Protein AF-A0A223I1V6-F1 (afdb_monomer_lite)

Organism: Thermoanaerobacterium thermosaccharolyticum (NCBI:txid1517)

Structure (mmCIF, N/CA/C/O backbone):
data_AF-A0A223I1V6-F1
#
_entry.id   AF-A0A223I1V6-F1
#
loop_
_atom_site.group_PDB
_atom_site.id
_atom_site.type_symbol
_atom_site.label_atom_id
_atom_site.label_alt_id
_atom_site.label_comp_id
_atom_site.label_asym_id
_atom_site.label_entity_id
_atom_site.label_seq_id
_atom_site.pdbx_PDB_ins_code
_atom_site.Cartn_x
_atom_site.Cartn_y
_atom_site.Cartn_z
_atom_site.occupancy
_atom_site.B_iso_or_equiv
_atom_site.auth_seq_id
_atom_site.auth_comp_id
_atom_site.auth_asym_id
_atom_site.auth_atom_id
_atom_site.pdbx_PDB_model_num
ATOM 1 N N . MET A 1 1 ? -6.785 -16.639 -18.959 1.00 55.34 1 MET A N 1
ATOM 2 C CA . MET A 1 1 ? -6.952 -15.515 -18.009 1.00 55.34 1 MET A CA 1
ATOM 3 C C . MET A 1 1 ? -5.545 -15.201 -17.573 1.00 55.34 1 MET A C 1
ATOM 5 O O . MET A 1 1 ? -5.019 -15.918 -16.737 1.00 55.34 1 MET A O 1
ATOM 9 N N . ASP A 1 2 ? -4.921 -14.211 -18.206 1.00 86.56 2 ASP A N 1
ATOM 10 C CA . ASP A 1 2 ? -3.455 -14.064 -18.167 1.00 86.56 2 ASP A CA 1
ATOM 11 C C . ASP A 1 2 ? -3.042 -12.853 -17.319 1.00 86.56 2 ASP A C 1
ATOM 13 O O . ASP A 1 2 ? -1.962 -12.291 -17.473 1.00 86.56 2 ASP A O 1
ATOM 17 N N . ARG A 1 3 ? -3.952 -12.388 -16.456 1.00 88.38 3 ARG A N 1
ATOM 18 C CA . ARG A 1 3 ? -3.761 -11.216 -15.604 1.00 88.38 3 ARG A CA 1
ATOM 19 C C . ARG A 1 3 ? -4.203 -11.534 -14.176 1.00 88.38 3 ARG A C 1
ATOM 21 O O . ARG A 1 3 ? -5.246 -12.173 -14.017 1.00 88.38 3 ARG A O 1
ATOM 28 N N . PRO A 1 4 ? -3.454 -11.076 -13.160 1.00 91.50 4 PRO A N 1
ATOM 29 C CA . PRO A 1 4 ? -3.831 -11.264 -11.767 1.00 91.50 4 PRO A CA 1
ATOM 30 C C . PRO A 1 4 ? -5.114 -10.496 -11.430 1.00 91.50 4 PRO A C 1
ATOM 32 O O . PRO A 1 4 ? -5.405 -9.445 -12.009 1.00 91.50 4 PRO A O 1
ATOM 35 N N . TYR A 1 5 ? -5.864 -11.013 -10.459 1.00 94.25 5 TYR A N 1
ATOM 36 C CA . TYR A 1 5 ? -6.953 -10.281 -9.821 1.00 94.25 5 TYR A CA 1
ATOM 37 C C . TYR A 1 5 ? -6.366 -9.235 -8.865 1.00 94.25 5 TYR A C 1
ATOM 39 O O . TYR A 1 5 ? -5.538 -9.568 -8.020 1.00 94.25 5 TYR A O 1
ATOM 47 N N . ILE A 1 6 ? -6.766 -7.969 -9.010 1.00 94.69 6 ILE A N 1
ATOM 48 C CA . ILE A 1 6 ? -6.180 -6.849 -8.262 1.00 94.69 6 ILE A CA 1
ATOM 49 C C . ILE A 1 6 ? -7.188 -6.290 -7.262 1.00 94.69 6 ILE A C 1
ATOM 51 O O . ILE A 1 6 ? -8.289 -5.891 -7.638 1.00 94.69 6 ILE A O 1
ATOM 55 N N . ILE A 1 7 ? -6.769 -6.191 -5.999 1.00 95.81 7 ILE A N 1
ATOM 56 C CA . ILE A 1 7 ? -7.510 -5.524 -4.926 1.00 95.81 7 ILE A CA 1
ATOM 57 C C . ILE A 1 7 ? -6.799 -4.209 -4.602 1.00 95.81 7 ILE A C 1
ATOM 59 O O . ILE A 1 7 ? -5.631 -4.203 -4.219 1.00 95.81 7 ILE A O 1
ATOM 63 N N . CYS A 1 8 ? -7.505 -3.086 -4.739 1.00 94.44 8 CYS A N 1
ATOM 64 C CA . CYS A 1 8 ? -7.019 -1.786 -4.284 1.00 94.44 8 CYS A CA 1
ATOM 65 C C . CYS A 1 8 ? -7.515 -1.539 -2.852 1.00 94.44 8 CYS A C 1
ATOM 67 O O . CYS A 1 8 ? -8.685 -1.224 -2.645 1.00 94.44 8 CYS A O 1
ATOM 69 N N . HIS A 1 9 ? -6.633 -1.713 -1.867 1.00 95.19 9 HIS A N 1
ATOM 70 C CA . HIS A 1 9 ? -6.927 -1.519 -0.444 1.00 95.19 9 HIS A CA 1
ATOM 71 C C . HIS A 1 9 ? -6.195 -0.282 0.074 1.00 95.19 9 HIS A C 1
ATOM 73 O O . HIS A 1 9 ? -4.973 -0.208 -0.021 1.00 95.19 9 HIS A O 1
ATOM 79 N N . MET A 1 10 ? -6.932 0.701 0.591 1.00 92.62 10 MET A N 1
ATOM 80 C CA . MET A 1 10 ? -6.388 1.995 1.018 1.00 92.62 10 MET A CA 1
ATOM 81 C C . MET A 1 10 ? -7.051 2.467 2.314 1.00 92.62 10 MET A C 1
ATOM 83 O O . MET A 1 10 ? -8.208 2.150 2.579 1.00 92.62 10 MET A O 1
ATOM 87 N N . VAL A 1 11 ? -6.324 3.273 3.090 1.00 91.38 11 VAL A N 1
ATOM 88 C CA . VAL A 1 11 ? -6.856 4.045 4.220 1.00 91.38 11 VAL A CA 1
ATOM 89 C C . VAL A 1 11 ? -6.592 5.528 3.975 1.00 91.38 11 VAL A C 1
ATOM 91 O O . VAL A 1 11 ? -5.508 5.911 3.533 1.00 91.38 11 VAL A O 1
ATOM 94 N N . THR A 1 12 ? -7.587 6.367 4.249 1.00 92.25 12 THR A N 1
ATOM 95 C CA . THR A 1 12 ? -7.493 7.821 4.087 1.00 92.25 12 THR A CA 1
ATOM 96 C C . THR A 1 12 ? -8.035 8.530 5.312 1.00 92.25 12 THR A C 1
ATOM 98 O O . THR A 1 12 ? -9.007 8.084 5.922 1.00 92.25 12 THR A O 1
ATOM 101 N N . SER A 1 13 ? -7.450 9.675 5.641 1.00 91.25 13 SER A N 1
ATOM 102 C CA . SER A 1 13 ? -8.062 10.626 6.565 1.00 91.25 13 SER A CA 1
ATOM 103 C C . SER A 1 13 ? -9.328 11.258 5.967 1.00 91.25 13 SER A C 1
ATOM 105 O O . SER A 1 13 ? -9.585 11.173 4.765 1.00 91.25 13 SER A O 1
ATOM 107 N N . LEU A 1 14 ? -10.113 11.940 6.808 1.00 91.25 14 LEU A N 1
ATOM 108 C CA . LEU A 1 14 ? -11.336 12.634 6.382 1.00 91.25 14 LEU A CA 1
ATOM 109 C C . LEU A 1 14 ? -11.073 13.763 5.372 1.00 91.25 14 LEU A C 1
ATOM 111 O O . LEU A 1 14 ? -11.934 14.053 4.550 1.00 91.25 14 LEU A O 1
ATOM 115 N N . ASP A 1 15 ? -9.887 14.377 5.409 1.00 93.25 15 ASP A N 1
ATOM 116 C CA . ASP A 1 15 ? -9.441 15.380 4.434 1.00 93.25 15 ASP A CA 1
ATOM 117 C C . ASP A 1 15 ? -8.784 14.760 3.183 1.00 93.25 15 ASP A C 1
ATOM 119 O O . ASP A 1 15 ? -8.173 15.471 2.388 1.00 93.25 15 ASP A O 1
ATOM 123 N N . GLY A 1 16 ? -8.909 13.442 2.992 1.00 92.12 16 GLY A N 1
ATOM 124 C CA . GLY A 1 16 ? -8.496 12.748 1.771 1.00 92.12 16 GLY A CA 1
ATOM 125 C C . GLY A 1 16 ? -7.001 12.446 1.668 1.00 92.12 16 GLY A C 1
ATOM 126 O O . GLY A 1 16 ? -6.512 12.146 0.579 1.00 92.12 16 GLY A O 1
ATOM 127 N N . LYS A 1 17 ? -6.246 12.506 2.771 1.00 91.50 17 LYS A N 1
ATOM 128 C CA . LYS A 1 17 ? -4.811 12.194 2.759 1.00 91.50 17 LYS A CA 1
ATOM 129 C C . LYS A 1 17 ? -4.574 10.701 2.970 1.00 91.50 17 LYS A C 1
ATOM 131 O O . LYS A 1 17 ? -5.106 10.101 3.898 1.00 91.50 17 LYS A O 1
ATOM 136 N N . VAL A 1 18 ? -3.710 10.125 2.135 1.00 90.94 18 VAL A N 1
ATOM 137 C CA . VAL A 1 18 ? -3.237 8.725 2.232 1.00 90.94 18 VAL A CA 1
ATOM 138 C C . VAL A 1 18 ? -1.975 8.576 3.089 1.00 90.94 18 VAL A C 1
ATOM 140 O O . VAL A 1 18 ? -1.570 7.472 3.431 1.00 90.94 18 VAL A O 1
ATOM 143 N N . THR A 1 19 ? -1.327 9.692 3.427 1.00 88.81 19 THR A N 1
ATOM 144 C CA . THR A 1 19 ? -0.132 9.742 4.273 1.00 88.81 19 THR A CA 1
ATOM 145 C C . THR A 1 19 ? -0.178 10.977 5.165 1.00 88.81 19 THR A C 1
ATOM 147 O O . THR A 1 19 ? -0.828 11.970 4.830 1.00 88.81 19 THR A O 1
ATOM 150 N N . GLY A 1 20 ? 0.504 10.927 6.305 1.00 88.31 20 GLY A N 1
ATOM 151 C CA . GLY A 1 20 ? 0.630 12.055 7.221 1.00 88.31 20 GLY A CA 1
ATOM 152 C C . GLY A 1 20 ? 0.592 11.646 8.687 1.00 88.31 20 GLY A C 1
ATOM 153 O O . GLY A 1 20 ? 0.598 10.466 9.032 1.00 88.31 20 GLY A O 1
ATOM 154 N N . GLU A 1 21 ? 0.527 12.650 9.558 1.00 87.81 21 GLU A N 1
ATOM 155 C CA . GLU A 1 21 ? 0.642 12.476 11.011 1.00 87.81 21 GLU A CA 1
ATOM 156 C C . GLU A 1 21 ? -0.452 11.594 11.620 1.00 87.81 21 GLU A C 1
ATOM 158 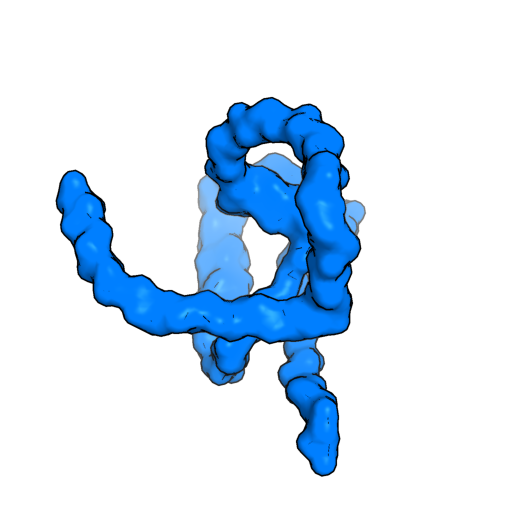O O . GLU A 1 21 ? -0.221 10.959 12.645 1.00 87.81 21 GLU A O 1
ATOM 163 N N . PHE A 1 22 ? -1.621 11.481 10.981 1.00 88.31 22 PHE A N 1
ATOM 164 C CA . PHE A 1 22 ? -2.681 10.592 11.462 1.00 88.31 22 PHE A CA 1
ATOM 165 C C . PHE A 1 22 ?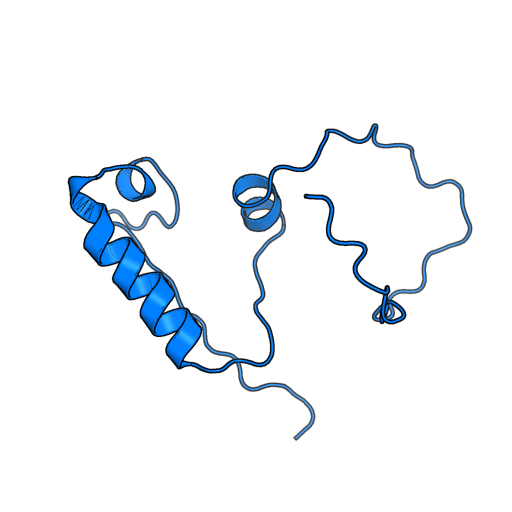 -2.226 9.122 11.523 1.00 88.31 22 PHE A C 1
ATOM 167 O O . PHE A 1 22 ? -2.625 8.403 12.429 1.00 88.31 22 PHE A O 1
ATOM 174 N N . LEU A 1 23 ? -1.317 8.682 10.645 1.00 87.81 23 LEU A N 1
ATOM 175 C CA . LEU A 1 23 ? -0.772 7.321 10.696 1.00 87.81 23 LEU A CA 1
ATOM 176 C C . LEU A 1 23 ? 0.098 7.069 11.941 1.00 87.81 23 LEU A C 1
ATOM 178 O O . LEU A 1 23 ? 0.338 5.919 12.295 1.00 87.81 23 LEU A O 1
ATOM 182 N N . LYS A 1 24 ? 0.581 8.131 12.600 1.00 86.38 24 LYS A N 1
ATOM 183 C CA . LYS A 1 24 ? 1.491 8.066 13.756 1.00 86.38 24 LYS A CA 1
ATOM 184 C C . LYS A 1 24 ? 0.790 8.313 15.091 1.00 86.38 24 LYS A C 1
ATOM 186 O O . LYS A 1 24 ? 1.394 8.122 16.145 1.00 86.38 24 LYS A O 1
ATOM 191 N N . LYS A 1 25 ? -0.463 8.770 15.071 1.00 90.19 25 LYS A N 1
ATOM 192 C CA . LYS A 1 25 ? -1.211 9.076 16.292 1.00 90.19 25 LYS A CA 1
ATOM 193 C C . LYS A 1 25 ? -1.701 7.793 16.951 1.00 90.19 25 LYS A C 1
ATOM 195 O O . LYS A 1 25 ? -2.441 7.018 16.349 1.00 90.19 25 LYS A O 1
ATOM 200 N N . SER A 1 26 ? -1.345 7.609 18.220 1.00 92.88 26 SER A N 1
ATOM 201 C CA . SER A 1 26 ? -1.774 6.460 19.030 1.00 92.88 26 SER A CA 1
ATOM 202 C C . SER A 1 26 ? -3.298 6.322 19.099 1.00 92.88 26 SER A C 1
ATOM 204 O O . SER A 1 26 ? -3.811 5.205 19.077 1.00 92.88 26 SER A O 1
ATOM 206 N N . GLU A 1 27 ? -4.016 7.447 19.086 1.00 94.00 27 GLU A N 1
ATOM 207 C CA . GLU A 1 27 ? -5.483 7.546 19.041 1.00 94.00 27 GLU A CA 1
ATOM 208 C C . GLU A 1 27 ? -6.099 6.783 17.856 1.00 94.00 27 GLU A C 1
ATOM 210 O O . GLU A 1 27 ? -7.243 6.341 17.936 1.00 94.00 27 GLU A O 1
ATOM 215 N N . TYR A 1 28 ? -5.347 6.605 16.763 1.00 91.19 28 TYR A N 1
ATOM 216 C CA . TYR A 1 28 ? -5.814 5.945 15.542 1.00 91.19 28 TYR A CA 1
ATOM 217 C C . TYR A 1 28 ? -5.196 4.561 15.316 1.00 91.19 28 TYR A C 1
ATOM 219 O O . TYR A 1 28 ? -5.526 3.904 14.330 1.00 91.19 28 TYR A O 1
ATOM 227 N N . SER A 1 29 ? -4.346 4.090 16.235 1.00 90.81 29 SER A N 1
ATOM 228 C CA . SER A 1 29 ? -3.631 2.807 16.133 1.00 90.81 29 SER A CA 1
ATOM 229 C C . SER A 1 29 ? -4.540 1.626 15.781 1.00 90.81 29 SER A C 1
ATOM 231 O O . SER A 1 29 ? -4.209 0.857 14.883 1.00 90.81 29 SER A O 1
ATOM 233 N N . LYS A 1 30 ? -5.723 1.533 16.400 1.00 94.06 30 LYS A N 1
ATOM 234 C CA . LYS A 1 30 ? -6.700 0.471 16.119 1.00 94.06 30 LYS A CA 1
ATOM 235 C C . LYS A 1 30 ? -7.157 0.452 14.654 1.00 94.06 30 LYS A C 1
ATOM 237 O O . LYS A 1 30 ? -7.259 -0.613 14.058 1.00 94.06 30 LYS A O 1
ATOM 242 N N . PHE A 1 31 ? -7.403 1.617 14.053 1.00 92.25 31 PHE A N 1
ATOM 243 C CA . PHE A 1 31 ? -7.823 1.697 12.648 1.00 92.25 31 PHE A CA 1
ATOM 244 C C . PHE A 1 31 ? -6.694 1.287 11.697 1.00 92.25 31 PHE A C 1
ATOM 246 O O . PHE A 1 31 ? -6.937 0.650 10.673 1.00 92.25 31 PHE A O 1
ATOM 253 N N . ILE A 1 32 ? -5.453 1.624 12.053 1.00 90.50 32 ILE A N 1
ATOM 254 C CA . ILE A 1 32 ? -4.266 1.194 11.311 1.00 90.50 32 ILE A CA 1
ATOM 255 C C . ILE A 1 32 ? -4.075 -0.321 11.427 1.00 90.50 32 ILE A C 1
ATOM 257 O O . ILE A 1 32 ? -3.772 -0.986 10.437 1.00 90.50 32 ILE A O 1
ATOM 261 N N . GLU A 1 33 ? -4.304 -0.891 12.607 1.00 93.44 33 GLU A N 1
ATOM 262 C CA . GLU A 1 33 ? -4.260 -2.337 12.815 1.00 93.44 33 GLU A CA 1
ATOM 263 C C . GLU A 1 33 ? -5.327 -3.065 11.987 1.00 93.44 33 GLU A C 1
ATOM 265 O O . GLU A 1 33 ? -5.006 -4.043 11.310 1.00 93.44 33 GLU A O 1
ATOM 270 N N . ASP A 1 34 ? -6.562 -2.555 11.962 1.00 95.12 34 ASP A N 1
ATOM 271 C CA . ASP A 1 34 ? -7.641 -3.096 11.131 1.00 95.12 34 ASP A CA 1
ATOM 272 C C . ASP A 1 34 ? -7.295 -3.050 9.636 1.00 95.12 34 ASP A C 1
ATOM 274 O O . ASP A 1 34 ? -7.508 -4.035 8.926 1.00 95.12 34 ASP A O 1
ATOM 278 N N . TYR A 1 35 ? -6.687 -1.958 9.158 1.00 93.56 35 TYR A N 1
ATOM 279 C CA . TYR A 1 35 ? -6.196 -1.858 7.781 1.00 93.56 35 TYR A CA 1
ATOM 280 C C . TYR A 1 35 ? -5.210 -2.989 7.443 1.00 93.56 35 TYR A C 1
ATOM 282 O O . TYR A 1 35 ? -5.370 -3.657 6.416 1.00 93.56 35 TYR A O 1
ATOM 290 N N . TYR A 1 36 ? -4.230 -3.253 8.313 1.00 92.31 36 TYR A N 1
ATOM 291 C CA . TYR A 1 36 ? -3.254 -4.325 8.101 1.00 92.31 36 TYR A CA 1
ATOM 292 C C . TYR A 1 36 ? -3.839 -5.727 8.288 1.00 92.31 36 TYR A C 1
ATOM 294 O O . TYR A 1 36 ? -3.410 -6.664 7.612 1.00 92.31 36 TYR A O 1
ATOM 302 N N . ARG A 1 37 ? -4.805 -5.897 9.195 1.00 96.94 37 ARG A N 1
ATOM 303 C CA . ARG A 1 37 ? -5.522 -7.160 9.384 1.00 96.94 37 ARG A CA 1
ATOM 304 C C . ARG A 1 37 ? -6.271 -7.539 8.109 1.00 96.94 37 ARG A C 1
ATOM 306 O O . ARG A 1 37 ? -6.041 -8.627 7.592 1.00 96.94 37 ARG A O 1
ATOM 313 N N . ILE A 1 38 ? -7.061 -6.617 7.560 1.00 96.25 38 ILE A N 1
ATOM 314 C CA . ILE A 1 38 ? -7.805 -6.824 6.309 1.00 96.25 38 ILE A CA 1
ATOM 315 C C . ILE A 1 38 ? -6.846 -7.108 5.144 1.00 96.25 38 ILE A C 1
ATOM 317 O O . ILE A 1 38 ? -7.075 -8.036 4.375 1.00 96.25 38 ILE A O 1
ATOM 321 N N . HIS A 1 39 ? -5.731 -6.369 5.046 1.00 94.38 39 HIS A N 1
ATOM 322 C CA . HIS A 1 39 ? -4.701 -6.627 4.034 1.00 94.38 39 HIS A CA 1
ATOM 323 C C . HIS A 1 39 ? -4.210 -8.086 4.050 1.00 94.38 39 HIS A C 1
ATOM 325 O O . HIS A 1 39 ? -4.082 -8.697 2.991 1.0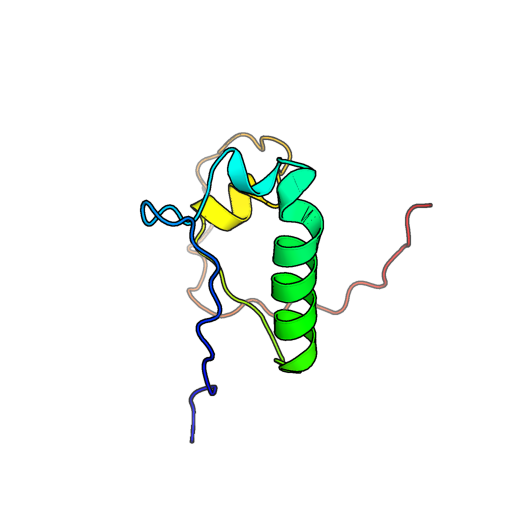0 94.38 39 HIS A O 1
ATOM 331 N N . ARG A 1 40 ? -3.967 -8.649 5.242 1.00 94.88 40 ARG A N 1
ATOM 332 C CA . ARG A 1 40 ? -3.541 -10.049 5.404 1.00 94.88 40 ARG A CA 1
ATOM 333 C C . ARG A 1 40 ? -4.660 -11.045 5.105 1.00 94.88 40 ARG A C 1
ATOM 335 O O . ARG A 1 40 ? -4.393 -12.087 4.517 1.00 94.88 40 ARG A O 1
ATOM 342 N N . GLU A 1 41 ? -5.896 -10.731 5.488 1.00 97.44 41 GLU A N 1
ATOM 343 C CA . GLU A 1 41 ? -7.069 -11.590 5.262 1.00 97.44 41 GLU A CA 1
ATOM 344 C C . GLU A 1 41 ? -7.385 -11.799 3.773 1.00 97.44 41 GLU A C 1
ATOM 346 O O . GLU A 1 41 ? -7.954 -12.830 3.423 1.00 97.44 41 GLU A O 1
ATOM 351 N N . TYR A 1 42 ? -6.970 -10.888 2.883 1.00 95.62 42 TYR A N 1
ATOM 352 C CA . TYR A 1 42 ? -7.113 -11.096 1.437 1.00 95.62 42 TYR A CA 1
ATOM 353 C C . TYR A 1 42 ? -6.331 -12.301 0.904 1.00 95.62 42 TYR A C 1
ATOM 355 O O . TYR A 1 42 ? -6.679 -12.802 -0.162 1.00 95.62 42 TYR A O 1
ATOM 363 N N . GLY A 1 43 ? -5.276 -12.748 1.597 1.00 95.12 43 GLY A N 1
ATOM 364 C CA . GLY A 1 43 ? -4.465 -13.883 1.149 1.00 95.12 43 GLY A CA 1
ATOM 365 C C . GLY A 1 43 ? -3.841 -13.678 -0.236 1.00 95.12 43 GLY A C 1
ATOM 366 O O . GLY A 1 43 ? -3.740 -14.630 -1.001 1.00 95.12 43 GLY A O 1
ATOM 367 N N . ALA A 1 44 ? -3.483 -12.437 -0.581 1.00 94.25 44 ALA A N 1
ATOM 368 C CA . ALA A 1 44 ? -2.915 -12.112 -1.885 1.00 94.25 44 ALA A CA 1
ATOM 369 C C . ALA A 1 44 ? -1.502 -12.698 -2.050 1.00 94.25 44 ALA A C 1
ATOM 371 O O . ALA A 1 44 ? -0.693 -12.648 -1.122 1.00 94.25 44 ALA A O 1
ATOM 372 N N . ASP A 1 45 ? -1.181 -13.164 -3.259 1.00 93.62 45 ASP A N 1
ATOM 373 C CA . ASP A 1 45 ? 0.144 -13.708 -3.598 1.00 93.62 45 ASP A CA 1
ATOM 374 C C . ASP A 1 45 ? 1.254 -12.638 -3.609 1.00 93.62 45 ASP A C 1
ATOM 376 O O . ASP A 1 45 ? 2.442 -12.955 -3.575 1.00 93.62 45 ASP A O 1
ATOM 380 N N . GLY A 1 46 ? 0.879 -11.355 -3.654 1.00 90.88 46 GLY A N 1
ATOM 381 C CA . GLY A 1 46 ? 1.807 -10.231 -3.639 1.00 90.88 46 GLY A CA 1
ATOM 382 C C . GLY A 1 46 ? 1.137 -8.902 -3.299 1.00 90.88 46 GLY A C 1
ATOM 383 O O . GLY A 1 46 ? -0.089 -8.774 -3.307 1.00 90.88 46 GLY A O 1
ATOM 384 N N . PHE A 1 47 ? 1.960 -7.892 -3.014 1.00 91.25 47 PHE A N 1
ATOM 385 C CA . PHE A 1 47 ? 1.524 -6.510 -2.822 1.00 91.25 47 PHE A CA 1
ATOM 386 C C . PHE A 1 47 ? 2.273 -5.588 -3.785 1.00 91.25 47 PHE A C 1
ATOM 388 O O . PHE A 1 47 ? 3.395 -5.876 -4.196 1.00 91.25 47 PHE A O 1
ATOM 395 N N . LEU A 1 48 ? 1.650 -4.464 -4.132 1.00 92.12 48 LEU A N 1
ATOM 396 C CA . LEU A 1 48 ? 2.257 -3.432 -4.962 1.00 92.12 48 LEU A CA 1
ATOM 397 C C . LEU A 1 48 ? 2.073 -2.066 -4.302 1.00 92.12 48 LEU A C 1
ATOM 399 O O . LEU A 1 48 ? 1.019 -1.770 -3.741 1.00 92.12 48 LEU A O 1
ATOM 403 N N . CYS A 1 49 ? 3.092 -1.219 -4.382 1.00 91.88 49 CYS A N 1
ATOM 404 C CA . CYS A 1 49 ? 2.996 0.183 -4.000 1.00 91.88 49 CYS A CA 1
ATOM 405 C C . CYS A 1 49 ? 3.864 1.042 -4.927 1.00 91.88 49 CYS A C 1
ATOM 407 O O . CYS A 1 49 ? 4.737 0.541 -5.636 1.00 91.88 49 CYS A O 1
ATOM 409 N N . GLY A 1 50 ? 3.597 2.347 -4.961 1.00 91.00 50 GLY A N 1
ATOM 410 C CA . GLY A 1 50 ? 4.414 3.275 -5.738 1.00 91.00 50 GLY A CA 1
ATOM 411 C C . GLY A 1 50 ? 5.807 3.453 -5.128 1.00 91.00 50 GLY A C 1
ATOM 412 O O . GLY A 1 50 ? 5.978 3.327 -3.916 1.00 91.00 50 GLY A O 1
ATOM 413 N N . ARG A 1 51 ? 6.790 3.833 -5.954 1.00 89.75 51 ARG A N 1
ATOM 414 C CA . ARG A 1 51 ? 8.182 4.091 -5.532 1.00 89.75 51 ARG A CA 1
ATOM 415 C C . ARG A 1 51 ? 8.280 4.984 -4.287 1.00 89.75 51 ARG A C 1
ATOM 417 O O . ARG A 1 51 ? 8.956 4.625 -3.334 1.00 89.75 51 ARG A O 1
ATOM 424 N N . VAL A 1 52 ? 7.561 6.109 -4.277 1.00 88.50 52 VAL A N 1
ATOM 425 C CA . VAL A 1 52 ? 7.571 7.072 -3.157 1.00 88.50 52 VAL A CA 1
ATOM 426 C C . VAL A 1 52 ? 7.048 6.439 -1.861 1.00 88.50 52 VAL A C 1
ATOM 428 O O . VAL A 1 52 ? 7.569 6.708 -0.783 1.00 88.50 52 VAL A O 1
ATOM 431 N N . THR A 1 53 ? 6.035 5.572 -1.953 1.00 89.62 53 THR A N 1
ATOM 432 C CA . THR A 1 53 ? 5.525 4.823 -0.796 1.00 89.62 53 THR A CA 1
ATOM 433 C C . THR A 1 53 ? 6.557 3.814 -0.305 1.00 89.62 53 THR A C 1
ATOM 435 O O . THR A 1 53 ? 6.803 3.749 0.894 1.00 89.62 53 THR A O 1
ATOM 438 N N . MET A 1 54 ? 7.188 3.067 -1.217 1.00 89.50 54 MET A N 1
ATOM 439 C CA . MET A 1 54 ? 8.239 2.105 -0.874 1.00 89.50 54 MET A CA 1
ATOM 440 C C . MET A 1 54 ? 9.400 2.782 -0.132 1.00 89.50 54 MET A C 1
ATOM 442 O O . MET A 1 54 ? 9.778 2.326 0.941 1.00 89.50 54 MET A O 1
ATOM 446 N N . GLU A 1 55 ? 9.906 3.904 -0.653 1.00 86.94 55 GLU A N 1
ATOM 447 C CA . GLU A 1 55 ? 10.989 4.688 -0.037 1.00 86.94 55 GLU A CA 1
ATOM 448 C C . GLU A 1 55 ? 10.632 5.171 1.378 1.00 86.94 55 GLU A C 1
ATOM 450 O O . GLU A 1 55 ? 11.469 5.128 2.278 1.00 86.94 55 GLU A O 1
ATOM 455 N N . GLY A 1 56 ? 9.388 5.614 1.592 1.00 85.50 56 GLY A N 1
ATOM 456 C CA . GLY A 1 56 ? 8.932 6.100 2.895 1.00 85.50 56 GLY A CA 1
ATOM 457 C C . GLY A 1 56 ? 8.666 4.993 3.920 1.00 85.50 56 GLY A C 1
ATOM 458 O O . GLY A 1 56 ? 8.898 5.196 5.111 1.00 85.50 56 GLY A O 1
ATOM 459 N N . SER A 1 57 ? 8.168 3.834 3.481 1.00 83.38 57 SER A N 1
ATOM 460 C CA . SER A 1 57 ? 7.843 2.701 4.361 1.00 83.38 57 SER A CA 1
ATOM 461 C C . SER A 1 57 ? 9.050 1.819 4.680 1.00 83.38 57 SER A C 1
ATOM 463 O O . SER A 1 57 ? 9.098 1.227 5.756 1.00 83.38 57 SER A O 1
ATOM 465 N N . PHE A 1 58 ? 10.020 1.743 3.769 1.00 83.75 58 PHE A N 1
ATOM 466 C CA . PHE A 1 58 ? 11.210 0.905 3.882 1.00 83.75 58 PHE A CA 1
ATOM 467 C C . PHE A 1 58 ? 12.451 1.746 3.568 1.00 83.75 58 PHE A C 1
ATOM 469 O O . PHE A 1 58 ? 13.029 1.614 2.485 1.00 83.75 58 PHE A O 1
ATOM 476 N N . PRO A 1 59 ? 12.854 2.646 4.485 1.00 77.81 59 PRO A N 1
ATOM 477 C CA . PRO A 1 59 ? 14.009 3.499 4.262 1.00 77.81 59 PRO A CA 1
ATOM 478 C C . PRO A 1 59 ? 15.252 2.630 4.061 1.00 77.81 59 PRO A C 1
ATOM 480 O O . PRO A 1 59 ? 15.680 1.907 4.961 1.00 77.81 59 PRO A O 1
ATOM 483 N N . GLN A 1 60 ? 15.813 2.686 2.856 1.00 73.19 60 GLN A N 1
ATOM 484 C CA . GLN A 1 60 ? 17.072 2.026 2.533 1.00 73.19 60 GLN A CA 1
ATOM 485 C C . GLN A 1 60 ? 18.240 2.956 2.853 1.00 73.19 60 GLN A C 1
ATOM 487 O O . GLN A 1 60 ? 18.090 4.179 2.894 1.00 73.19 60 GLN A O 1
ATOM 492 N N . LEU A 1 61 ? 19.419 2.373 3.071 1.00 74.12 61 LEU A N 1
ATOM 493 C CA . LEU A 1 61 ? 20.654 3.149 3.125 1.00 74.12 61 LEU A CA 1
ATOM 494 C C . LEU A 1 61 ? 20.787 3.955 1.832 1.00 74.12 61 LEU A 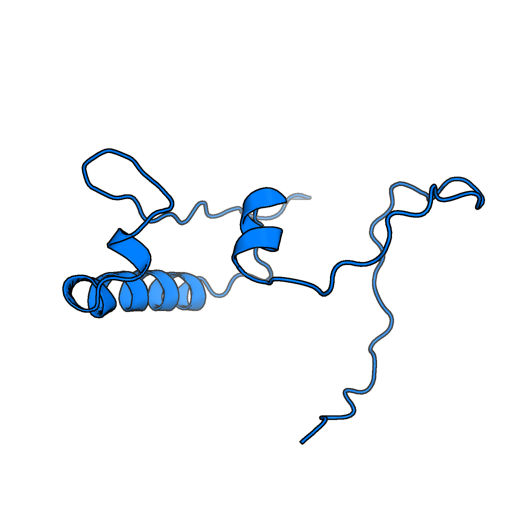C 1
ATOM 496 O O . LEU A 1 61 ? 20.539 3.427 0.747 1.00 74.12 61 LEU A O 1
ATOM 500 N N . THR A 1 62 ? 21.191 5.220 1.945 1.00 67.94 62 THR A N 1
ATOM 501 C CA . THR A 1 62 ? 21.503 6.043 0.777 1.00 67.94 62 THR A CA 1
ATOM 502 C C . THR A 1 62 ? 22.675 5.409 0.043 1.00 67.94 62 THR A C 1
ATOM 504 O O . THR A 1 62 ? 23.832 5.569 0.432 1.00 67.94 62 THR A O 1
ATOM 507 N N . VAL A 1 63 ? 22.374 4.662 -1.012 1.00 70.06 63 VAL A N 1
ATOM 508 C CA . VAL A 1 63 ? 23.385 4.179 -1.944 1.00 70.06 63 VAL A CA 1
ATOM 509 C C . VAL A 1 63 ? 23.721 5.361 -2.852 1.00 70.06 63 VAL A C 1
ATOM 511 O O . VAL A 1 63 ? 22.789 5.989 -3.365 1.00 70.06 63 VAL A O 1
ATOM 514 N N . PRO A 1 64 ? 25.001 5.731 -3.034 1.00 72.94 64 PRO A N 1
ATOM 515 C CA . PRO A 1 64 ? 25.350 6.741 -4.020 1.00 72.94 64 PRO A CA 1
ATOM 516 C C . PRO A 1 64 ? 24.773 6.315 -5.369 1.00 72.94 64 PRO A C 1
ATOM 518 O O . PRO A 1 64 ? 24.995 5.191 -5.822 1.00 72.94 64 PRO A O 1
ATOM 521 N N . TYR A 1 65 ? 23.977 7.201 -5.967 1.00 67.00 65 TYR A N 1
ATOM 522 C CA . TYR A 1 65 ? 23.481 7.004 -7.318 1.00 67.00 65 TYR A CA 1
ATOM 523 C C . TYR A 1 65 ? 24.686 7.096 -8.249 1.00 67.00 65 TYR A C 1
ATOM 525 O O . TYR A 1 65 ? 25.142 8.187 -8.584 1.00 67.00 65 TYR A O 1
ATOM 533 N N . ASN A 1 66 ? 25.247 5.944 -8.594 1.00 74.19 66 ASN A N 1
ATOM 534 C CA . ASN A 1 66 ? 26.183 5.850 -9.695 1.00 74.19 66 ASN A CA 1
ATOM 535 C C . ASN A 1 66 ? 25.356 5.690 -10.965 1.00 74.19 66 ASN A C 1
ATOM 537 O O . ASN A 1 66 ? 24.450 4.852 -11.009 1.00 74.19 66 ASN A O 1
ATOM 541 N N . ASP A 1 67 ? 25.676 6.482 -11.987 1.00 77.75 67 ASP A N 1
ATOM 542 C CA . ASP A 1 67 ? 25.180 6.204 -13.326 1.00 77.75 67 ASP A CA 1
ATOM 543 C C . ASP A 1 67 ? 25.580 4.771 -13.673 1.00 77.75 67 ASP A C 1
ATOM 545 O O . ASP A 1 67 ? 26.753 4.400 -13.608 1.00 77.75 67 ASP A O 1
ATOM 549 N N . TYR A 1 68 ? 24.582 3.942 -13.960 1.00 81.88 68 TYR A N 1
ATOM 550 C CA . TYR A 1 68 ? 24.825 2.582 -1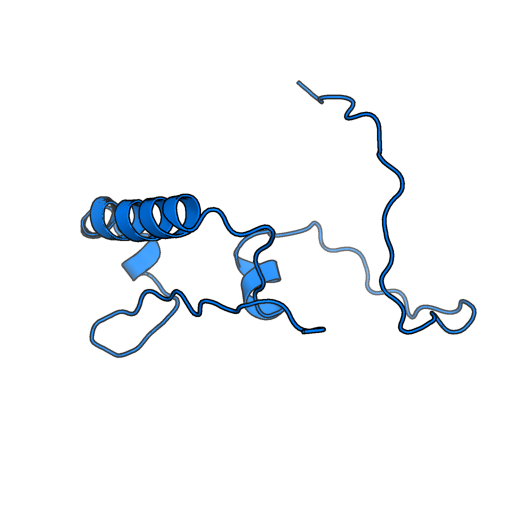4.399 1.00 81.88 68 TYR A CA 1
ATOM 551 C C . TYR A 1 68 ? 25.523 2.642 -15.764 1.00 81.88 68 TYR A C 1
ATOM 553 O O . TYR A 1 68 ? 24.910 3.022 -16.761 1.00 81.88 68 TYR A O 1
ATOM 561 N N . ASP A 1 69 ? 26.809 2.292 -15.796 1.00 87.19 69 ASP A N 1
ATOM 562 C CA . ASP A 1 69 ? 27.673 2.291 -16.985 1.00 87.19 69 ASP A CA 1
ATOM 563 C C . ASP A 1 69 ? 27.746 0.916 -17.676 1.00 87.19 69 ASP A C 1
ATOM 565 O O . ASP A 1 69 ? 28.461 0.735 -18.665 1.00 87.19 69 ASP A O 1
ATOM 569 N N . GLY A 1 70 ? 26.991 -0.056 -17.160 1.00 87.31 70 GLY A N 1
ATOM 570 C CA . GLY A 1 70 ? 26.917 -1.411 -17.680 1.00 87.31 70 GLY A CA 1
ATOM 571 C C . GLY A 1 70 ? 26.045 -1.561 -18.937 1.00 87.31 70 GLY A C 1
ATOM 572 O O . GLY A 1 70 ? 25.435 -0.607 -19.430 1.00 87.31 70 GLY A O 1
ATOM 573 N N . PRO A 1 71 ? 25.967 -2.786 -19.485 1.00 91.69 71 PRO A N 1
ATOM 574 C CA . PRO A 1 71 ? 25.137 -3.083 -20.649 1.00 91.69 71 PRO A CA 1
ATOM 575 C C . PRO A 1 71 ? 23.643 -2.876 -20.345 1.00 91.69 71 PRO A C 1
ATOM 577 O O . PRO A 1 71 ? 23.221 -3.128 -19.222 1.00 91.69 71 PRO A O 1
ATOM 580 N N . PRO A 1 72 ? 22.805 -2.490 -21.325 1.00 90.31 72 PRO A N 1
ATOM 581 C CA . PRO A 1 72 ? 21.380 -2.256 -21.098 1.00 90.31 72 PRO A CA 1
ATOM 582 C C . PRO A 1 72 ? 20.698 -3.388 -20.318 1.00 90.31 72 PRO A C 1
ATOM 584 O O . PRO A 1 72 ? 20.746 -4.549 -20.724 1.00 90.31 72 PRO A O 1
ATOM 587 N N . ILE A 1 73 ? 20.037 -3.039 -19.212 1.00 88.31 73 ILE A N 1
ATOM 588 C CA . ILE A 1 73 ? 19.272 -3.996 -18.409 1.00 88.31 73 ILE A CA 1
ATOM 589 C C . ILE A 1 73 ? 17.986 -4.335 -19.166 1.00 88.31 73 ILE A C 1
ATOM 591 O O . ILE A 1 73 ? 17.209 -3.442 -19.527 1.00 88.31 73 ILE A O 1
ATOM 595 N N . ALA A 1 74 ? 17.762 -5.625 -19.414 1.00 89.38 74 ALA A N 1
ATOM 596 C CA . ALA A 1 74 ? 16.535 -6.102 -20.033 1.00 89.38 74 ALA A CA 1
ATOM 597 C C . ALA A 1 74 ? 15.321 -5.747 -19.156 1.00 89.38 74 ALA A C 1
ATOM 599 O O . ALA A 1 74 ? 15.361 -5.855 -17.932 1.00 89.38 74 ALA A O 1
ATOM 600 N N . ARG A 1 75 ? 14.223 -5.309 -19.783 1.00 86.31 75 ARG A N 1
ATOM 601 C CA . ARG A 1 75 ? 12.952 -5.018 -19.093 1.00 86.31 75 ARG A CA 1
ATOM 602 C C . ARG A 1 75 ? 12.147 -6.296 -18.883 1.00 86.31 75 ARG A C 1
ATOM 604 O O . ARG A 1 75 ? 11.027 -6.416 -19.371 1.00 86.31 75 ARG A O 1
ATOM 611 N N . GLU A 1 76 ? 12.759 -7.249 -18.207 1.00 88.19 76 GLU A N 1
ATOM 612 C CA . GLU A 1 76 ? 12.159 -8.525 -17.846 1.00 88.19 76 GLU A CA 1
ATOM 613 C C . GLU A 1 76 ? 12.124 -8.674 -16.329 1.00 88.19 76 GLU A C 1
ATOM 615 O O . GLU A 1 76 ? 12.913 -8.057 -15.607 1.00 88.19 76 GLU A O 1
ATOM 620 N N . ASP A 1 77 ? 11.173 -9.465 -15.844 1.00 81.56 77 ASP A N 1
ATOM 621 C CA . ASP A 1 77 ? 11.049 -9.717 -14.417 1.00 81.56 77 ASP A CA 1
ATOM 622 C C . ASP A 1 77 ? 12.270 -10.503 -13.933 1.00 81.56 77 ASP A C 1
ATOM 624 O O . ASP A 1 77 ? 12.542 -11.619 -14.381 1.00 81.56 77 ASP A O 1
ATOM 628 N N . TYR A 1 78 ? 13.005 -9.926 -12.984 1.00 83.06 78 TYR A N 1
ATOM 629 C CA . TYR A 1 78 ? 14.097 -10.621 -12.321 1.00 83.06 78 TYR A CA 1
ATOM 630 C C . TYR A 1 78 ? 13.539 -11.508 -11.206 1.00 83.06 78 TYR A C 1
ATOM 632 O O . TYR A 1 78 ? 13.124 -11.024 -10.149 1.00 83.06 78 TYR A O 1
ATOM 640 N N . ILE A 1 79 ? 13.545 -12.821 -11.429 1.00 82.50 79 ILE A N 1
ATOM 641 C CA . ILE A 1 79 ? 13.228 -13.804 -10.393 1.00 82.50 79 ILE A CA 1
ATOM 642 C C . ILE A 1 79 ? 14.525 -14.117 -9.652 1.00 82.50 79 ILE A C 1
ATOM 644 O O . ILE A 1 79 ? 15.377 -14.849 -10.155 1.00 82.50 79 ILE A O 1
ATOM 648 N N . ALA A 1 80 ? 14.682 -13.548 -8.456 1.00 81.81 80 ALA A N 1
ATOM 649 C CA . ALA A 1 80 ? 15.832 -13.845 -7.615 1.00 81.81 80 ALA A CA 1
ATOM 650 C C . ALA A 1 80 ? 15.893 -15.349 -7.311 1.00 81.81 80 ALA A C 1
ATOM 652 O O . ALA A 1 80 ? 14.898 -15.960 -6.907 1.00 81.81 80 ALA A O 1
ATOM 653 N N . GLU A 1 81 ? 17.074 -15.947 -7.468 1.00 83.31 81 GLU A N 1
ATOM 654 C CA . GLU A 1 81 ? 17.305 -17.305 -6.989 1.00 83.31 81 GLU A CA 1
ATOM 655 C C . GLU A 1 81 ? 17.079 -17.350 -5.477 1.00 83.31 81 GLU A C 1
ATOM 657 O O . GLU A 1 81 ? 17.419 -16.415 -4.748 1.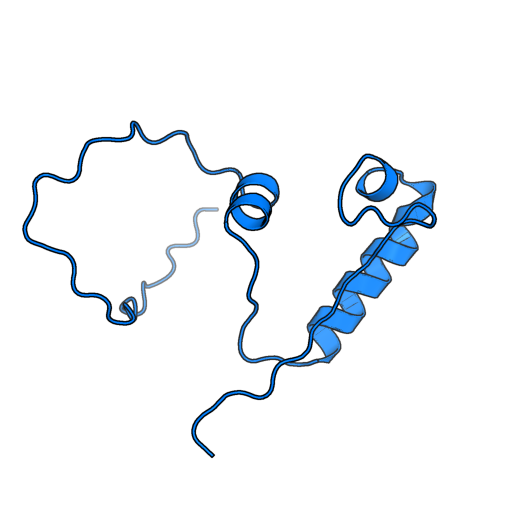00 83.31 81 GLU A O 1
ATOM 662 N N . LYS A 1 82 ? 16.478 -18.440 -4.991 1.00 71.56 82 LYS A N 1
ATOM 663 C CA . LYS A 1 82 ? 16.123 -18.600 -3.580 1.00 71.56 82 LYS A CA 1
ATOM 664 C C . LYS A 1 82 ? 17.377 -18.498 -2.705 1.00 71.56 82 LYS A C 1
ATOM 666 O O . LYS A 1 82 ? 18.081 -19.486 -2.498 1.00 71.56 82 LYS A O 1
ATOM 671 N N . ALA A 1 83 ? 17.635 -17.317 -2.153 1.00 59.09 83 ALA A N 1
ATOM 672 C CA . ALA A 1 83 ? 18.686 -17.130 -1.170 1.00 59.09 83 ALA A CA 1
ATOM 673 C C . ALA A 1 83 ? 18.347 -17.969 0.071 1.00 59.09 83 ALA A C 1
ATOM 675 O O . ALA A 1 83 ? 17.246 -17.876 0.620 1.00 59.09 83 ALA A O 1
ATOM 676 N N . ARG A 1 84 ? 19.284 -18.811 0.526 1.00 44.25 84 ARG A N 1
ATOM 677 C CA . ARG A 1 84 ? 19.203 -19.379 1.876 1.00 44.25 84 ARG A CA 1
ATOM 678 C C . ARG A 1 84 ? 19.299 -18.211 2.849 1.00 44.25 84 ARG A C 1
ATOM 680 O O . ARG A 1 84 ? 20.341 -17.569 2.922 1.00 44.25 84 ARG A O 1
ATOM 687 N N . SER A 1 85 ? 18.215 -17.928 3.559 1.00 48.19 85 SER A N 1
ATOM 688 C CA . SER A 1 85 ? 18.167 -16.890 4.581 1.00 48.19 85 SER A CA 1
ATOM 689 C C . SER A 1 85 ? 19.159 -17.238 5.693 1.00 48.19 85 SER A C 1
ATOM 691 O O . SER A 1 85 ? 18.853 -18.042 6.571 1.00 48.19 85 SER A O 1
ATOM 693 N N . THR A 1 86 ? 20.358 -16.656 5.672 1.00 41.81 86 THR A N 1
ATOM 694 C CA . THR A 1 86 ? 21.157 -16.554 6.893 1.00 41.81 86 THR A CA 1
ATOM 695 C C . THR A 1 86 ? 20.472 -15.498 7.743 1.00 41.81 86 THR A C 1
ATOM 697 O O . THR A 1 86 ? 20.582 -14.301 7.492 1.00 41.81 86 THR A O 1
ATOM 700 N N . GLN A 1 87 ? 19.673 -15.970 8.690 1.00 37.44 87 GLN A N 1
ATOM 701 C CA . GLN A 1 87 ? 19.023 -15.167 9.709 1.00 37.44 87 GLN A CA 1
ATOM 702 C C . GLN A 1 87 ? 20.123 -14.496 10.545 1.00 37.44 87 GLN A C 1
ATOM 704 O O . GLN A 1 87 ? 20.791 -15.158 11.336 1.00 37.44 87 GLN A O 1
ATOM 709 N N . LEU A 1 88 ? 20.366 -13.205 10.314 1.00 36.44 88 LEU A N 1
ATOM 710 C CA . LEU A 1 88 ? 21.159 -12.380 11.224 1.00 36.44 88 LEU A CA 1
ATOM 711 C C . LEU A 1 88 ? 20.305 -12.158 12.477 1.00 36.44 88 LEU A C 1
ATOM 713 O O . LEU A 1 88 ? 19.242 -11.541 12.402 1.00 36.44 88 LEU A O 1
ATOM 717 N N . GLN A 1 89 ? 20.744 -12.787 13.570 1.00 33.12 89 GLN A N 1
ATOM 718 C CA . GLN A 1 89 ? 20.263 -12.573 14.935 1.00 33.12 89 GLN A CA 1
ATOM 719 C C . GLN A 1 89 ? 20.715 -11.212 15.463 1.00 33.12 89 GLN A C 1
ATOM 721 O O . GLN A 1 89 ? 21.819 -10.772 15.067 1.00 33.12 89 GLN A O 1
#

pLDDT: mean 84.3, std 14.43, range [33.12, 97.44]

Sequence (89 aa):
MDRPYIICHMVTSLDGKVTGEFLKKSEYSKFIEDYYRIHREYGADGFLCGRVTMEGSFPQLTVPYNDYDGPPIAREDYIAEKARSTQLQ

Secondary structure (DSSP, 8-state):
--S----------TT--SSSGGGG-GGGHHHHHHHHHHHHHT--S-----HHHHHHHS-----------SSPPPSS-------------

InterPro domains:
  IPR024072 Dihydrofolate reductase-like domain superfamily [G3DSA:3.40.430.10] (1-86)
  IPR024072 Dihydrofolate reductase-like domain superfamily [SSF53597] (1-73)

Foldseek 3Di:
DPDDDDDDQADADPVGDRDDCCCVDPVCVVVVVVSVVVVVVVVDPDDDDDPVVCCVVPPDDPDPPDDPPDDDDDPDDDDDDDDPDPDDD

Radius of gyration: 18.04 Å; chains: 1; bounding box: 39×35×40 Å